Protein AF-A0A345YJ90-F1 (afdb_monomer_lite)

Radius of gyration: 17.03 Å; chains: 1; bounding box: 55×38×38 Å

pLDDT: mean 74.07, std 11.59, range [41.72, 88.75]

Secondary structure (DSSP, 8-state):
-EEEEEEEES-HHHHHHHHHHHHHHTTS-S-GGGTTTS-HHHHHHHHHH---TT---GGGGTEEEEEEEEEEEETTEEEEEEEEEES-HHHHHHHHHHHHHHTT--S-HHHHTTS-HHHHHHHHHH---TTSPPGGGGTEEEEEEEEEPPPPHHHHHHTT-

Structure (mmCIF, N/CA/C/O backbone):
data_AF-A0A345YJ90-F1
#
_entry.id   AF-A0A345YJ90-F1
#
loop_
_atom_site.group_PDB
_atom_site.id
_atom_site.type_symbol
_atom_site.label_atom_id
_atom_site.label_alt_id
_atom_site.label_comp_id
_atom_site.label_asym_id
_atom_site.label_entity_id
_atom_site.label_seq_id
_atom_site.pdbx_PDB_ins_code
_atom_site.Cartn_x
_atom_site.Cartn_y
_atom_site.Cartn_z
_atom_site.occupancy
_atom_site.B_iso_or_equiv
_atom_site.auth_seq_id
_atom_site.auth_comp_id
_atom_site.auth_asym_id
_atom_site.auth_atom_id
_atom_site.pdbx_PDB_model_num
ATOM 1 N N . MET A 1 1 ? -11.865 -8.352 10.595 1.00 80.25 1 MET A N 1
ATOM 2 C CA . MET A 1 1 ? -12.542 -7.466 9.607 1.00 80.25 1 MET A CA 1
ATOM 3 C C . MET A 1 1 ? -11.862 -7.639 8.256 1.00 80.25 1 MET A C 1
ATOM 5 O O . MET A 1 1 ? -10.724 -8.088 8.251 1.00 80.25 1 MET A O 1
ATOM 9 N N . LYS A 1 2 ? -12.520 -7.325 7.131 1.00 84.50 2 LYS A N 1
ATOM 10 C CA . LYS A 1 2 ? -11.870 -7.326 5.812 1.00 84.50 2 LYS A CA 1
ATOM 11 C C . LYS A 1 2 ? -11.903 -5.943 5.166 1.00 84.50 2 LYS A C 1
ATOM 13 O O . LYS A 1 2 ? -12.904 -5.237 5.266 1.00 84.50 2 LYS A O 1
ATOM 18 N N . LEU A 1 3 ? -10.827 -5.571 4.488 1.00 83.75 3 LEU A N 1
ATOM 19 C CA . LEU A 1 3 ? -10.705 -4.361 3.689 1.00 83.75 3 LEU A CA 1
ATOM 20 C C . LEU A 1 3 ? -10.305 -4.744 2.275 1.00 83.75 3 LEU A C 1
ATOM 22 O O . LEU A 1 3 ? -9.308 -5.422 2.060 1.00 83.75 3 LEU A O 1
ATOM 26 N N . LEU A 1 4 ? -11.067 -4.244 1.312 1.00 84.81 4 LEU A N 1
ATOM 27 C CA . LEU A 1 4 ? -10.706 -4.321 -0.089 1.00 84.81 4 LEU A CA 1
ATOM 28 C C . LEU A 1 4 ? -10.112 -2.980 -0.508 1.00 84.81 4 LEU A C 1
ATOM 30 O O . LEU A 1 4 ? -10.818 -1.972 -0.473 1.00 84.81 4 LEU A O 1
ATOM 34 N N . ILE A 1 5 ? -8.841 -2.951 -0.900 1.00 83.31 5 ILE A N 1
ATOM 35 C CA . ILE A 1 5 ? -8.135 -1.723 -1.289 1.00 83.31 5 ILE A CA 1
ATOM 36 C C . ILE A 1 5 ? -7.822 -1.780 -2.782 1.00 83.31 5 ILE A C 1
ATOM 38 O O . ILE A 1 5 ? -7.322 -2.777 -3.293 1.00 83.31 5 ILE A O 1
ATOM 42 N N . THR A 1 6 ? -8.131 -0.705 -3.501 1.00 85.38 6 THR A N 1
ATOM 43 C CA . THR A 1 6 ? -7.718 -0.505 -4.889 1.00 85.38 6 THR A CA 1
ATOM 44 C C . THR A 1 6 ? -6.515 0.420 -4.932 1.00 85.38 6 THR A C 1
ATOM 46 O O . THR A 1 6 ? -6.616 1.580 -4.530 1.00 85.38 6 THR A O 1
ATOM 49 N N . LEU A 1 7 ? -5.413 -0.069 -5.485 1.00 85.38 7 LEU A N 1
ATOM 50 C CA . LEU A 1 7 ? -4.251 0.738 -5.825 1.00 85.38 7 LEU A CA 1
ATOM 51 C C . LEU A 1 7 ? -4.290 1.112 -7.305 1.00 85.38 7 LEU A C 1
ATOM 53 O O . LEU A 1 7 ? -4.579 0.281 -8.161 1.00 85.38 7 LEU A O 1
ATOM 57 N N . ASN A 1 8 ? -3.976 2.361 -7.603 1.00 86.44 8 ASN A N 1
ATOM 58 C CA . ASN A 1 8 ? -3.791 2.898 -8.937 1.00 86.44 8 ASN A CA 1
ATOM 59 C C . ASN A 1 8 ? -2.288 2.994 -9.206 1.00 86.44 8 ASN A C 1
ATOM 61 O O . ASN A 1 8 ? -1.598 3.802 -8.591 1.00 86.44 8 ASN A O 1
ATOM 65 N N . VAL A 1 9 ? -1.785 2.210 -10.148 1.00 86.31 9 VAL A N 1
ATOM 66 C CA . VAL A 1 9 ? -0.448 2.396 -10.705 1.00 86.31 9 VAL A CA 1
ATOM 67 C C . VAL A 1 9 ? -0.540 3.510 -11.741 1.00 86.31 9 VAL A C 1
ATOM 69 O O . VAL A 1 9 ? -1.138 3.336 -12.805 1.00 86.31 9 VAL A O 1
ATOM 72 N N . ILE A 1 10 ? 0.009 4.668 -11.390 1.00 87.12 10 ILE A N 1
ATOM 73 C CA . ILE A 1 10 ? 0.002 5.888 -12.207 1.00 87.12 10 ILE A CA 1
ATOM 74 C C . ILE A 1 10 ? 1.290 6.052 -13.024 1.00 87.12 10 ILE A C 1
ATOM 76 O O . ILE A 1 10 ? 1.299 6.798 -14.000 1.00 87.12 10 ILE A O 1
ATOM 80 N N . ASP A 1 11 ? 2.359 5.341 -12.651 1.00 88.75 11 ASP A N 1
ATOM 81 C CA . ASP A 1 11 ? 3.596 5.234 -13.427 1.00 88.75 11 ASP A CA 1
ATOM 82 C C . ASP A 1 11 ? 4.164 3.814 -13.301 1.00 88.75 11 ASP A C 1
ATOM 84 O O . ASP A 1 11 ? 4.882 3.472 -12.360 1.00 88.75 11 ASP A O 1
ATOM 88 N N . GLU A 1 12 ? 3.804 2.961 -14.261 1.00 87.31 12 GLU A N 1
ATOM 89 C CA . GLU A 1 12 ? 4.246 1.567 -14.289 1.00 87.31 12 GLU A CA 1
ATOM 90 C C . GLU A 1 12 ? 5.768 1.442 -14.428 1.00 87.31 12 GLU A C 1
ATOM 92 O O . GLU A 1 12 ? 6.374 0.568 -13.811 1.00 87.31 12 GLU A O 1
ATOM 97 N N . ALA A 1 13 ? 6.397 2.295 -15.240 1.00 87.19 13 ALA A N 1
ATOM 98 C CA . ALA A 1 13 ? 7.834 2.213 -15.477 1.00 87.19 13 ALA A CA 1
ATOM 99 C C . ALA A 1 13 ? 8.607 2.518 -14.190 1.00 87.19 13 ALA A C 1
ATOM 101 O O . ALA A 1 13 ? 9.519 1.772 -13.829 1.00 87.19 13 ALA A O 1
ATOM 102 N N . LEU A 1 14 ? 8.182 3.559 -13.469 1.00 86.94 14 LEU A N 1
ATOM 103 C CA . LEU A 1 14 ? 8.730 3.909 -12.166 1.00 86.94 14 LEU A CA 1
ATOM 104 C C . LEU A 1 14 ? 8.520 2.789 -11.144 1.00 86.94 14 LEU A C 1
ATOM 106 O O . LEU A 1 14 ? 9.478 2.399 -10.478 1.00 86.94 14 LEU A O 1
ATOM 110 N N . LEU A 1 15 ? 7.308 2.232 -11.061 1.00 85.94 15 LEU A N 1
ATOM 111 C CA . LEU A 1 15 ? 7.013 1.119 -10.159 1.00 85.94 15 LEU A CA 1
ATOM 112 C C . LEU A 1 15 ? 7.935 -0.076 -10.427 1.00 85.94 15 LEU A C 1
ATOM 114 O O . LEU A 1 15 ? 8.543 -0.617 -9.502 1.00 85.94 15 LEU A O 1
ATOM 118 N N . ARG A 1 16 ? 8.076 -0.470 -11.700 1.00 87.31 16 ARG A N 1
ATOM 119 C CA . ARG A 1 16 ? 8.956 -1.574 -12.103 1.00 87.31 16 ARG A CA 1
ATOM 120 C C . ARG A 1 16 ? 10.400 -1.305 -11.701 1.00 87.31 16 ARG A C 1
ATOM 122 O O . ARG A 1 16 ? 11.059 -2.222 -11.216 1.00 87.31 16 ARG A O 1
ATOM 129 N N . ASP A 1 17 ? 10.889 -0.083 -11.881 1.00 85.75 17 ASP A N 1
ATOM 130 C CA . ASP A 1 17 ? 12.251 0.287 -11.503 1.00 85.75 17 ASP A CA 1
ATOM 131 C C . ASP A 1 17 ? 12.456 0.273 -9.981 1.00 85.75 17 ASP A C 1
ATOM 133 O O . ASP A 1 17 ? 13.451 -0.282 -9.512 1.00 85.75 17 ASP A O 1
ATOM 137 N N . VAL A 1 18 ? 11.525 0.818 -9.192 1.00 82.94 18 VAL A N 1
ATOM 138 C CA . VAL A 1 18 ? 11.613 0.811 -7.720 1.00 82.94 18 VAL A CA 1
ATOM 139 C C . VAL A 1 18 ? 11.579 -0.619 -7.180 1.00 82.94 18 VAL A C 1
ATOM 141 O O . VAL A 1 18 ? 12.496 -1.014 -6.458 1.00 82.94 18 VAL A O 1
ATOM 144 N N . ALA A 1 19 ? 10.578 -1.410 -7.574 1.00 83.25 19 ALA A N 1
ATOM 145 C CA . ALA A 1 19 ? 10.405 -2.789 -7.120 1.00 83.25 19 ALA A CA 1
ATOM 146 C C . ALA A 1 19 ? 11.617 -3.659 -7.473 1.00 83.25 19 ALA A C 1
ATOM 148 O O . ALA A 1 19 ? 12.185 -4.328 -6.614 1.00 83.25 19 ALA A O 1
ATOM 149 N N . SER A 1 20 ? 12.080 -3.587 -8.724 1.00 81.44 20 SER A N 1
ATOM 150 C CA . SER A 1 20 ? 13.226 -4.375 -9.189 1.00 81.44 20 SER A CA 1
ATOM 151 C C . SER A 1 20 ? 14.509 -4.042 -8.426 1.00 81.44 20 SER A C 1
ATOM 153 O O . SER A 1 20 ? 15.299 -4.935 -8.125 1.00 81.44 20 SER A O 1
ATOM 155 N N . ASN A 1 21 ? 14.722 -2.764 -8.093 1.00 78.50 21 ASN A N 1
ATOM 156 C CA . ASN A 1 21 ? 15.870 -2.346 -7.294 1.00 78.50 21 ASN A CA 1
ATOM 157 C C . ASN A 1 21 ? 15.756 -2.810 -5.836 1.00 78.50 21 ASN A C 1
ATOM 159 O O . ASN A 1 21 ? 16.763 -3.222 -5.266 1.00 78.50 21 ASN A O 1
ATOM 163 N N . ARG A 1 22 ? 14.563 -2.783 -5.226 1.00 77.12 22 ARG A N 1
ATOM 164 C CA . ARG A 1 22 ? 14.355 -3.329 -3.872 1.00 77.12 22 ARG A CA 1
ATOM 165 C C . ARG A 1 22 ? 14.629 -4.835 -3.840 1.00 77.12 22 ARG A C 1
ATOM 167 O O . ARG A 1 22 ? 15.483 -5.277 -3.078 1.00 77.12 22 ARG A O 1
ATOM 174 N N . MET A 1 23 ? 14.044 -5.595 -4.767 1.00 75.12 23 MET A N 1
ATOM 175 C CA . MET A 1 23 ? 14.271 -7.043 -4.900 1.00 75.12 23 MET A CA 1
ATOM 176 C C . MET A 1 23 ? 15.736 -7.418 -5.166 1.00 75.12 23 MET A C 1
ATOM 178 O O . MET A 1 23 ? 16.202 -8.470 -4.739 1.00 75.12 23 MET A O 1
ATOM 182 N N . ALA A 1 24 ? 16.490 -6.575 -5.872 1.00 74.56 24 ALA A N 1
ATOM 183 C CA . ALA A 1 24 ? 17.913 -6.822 -6.083 1.00 74.56 24 ALA A CA 1
ATOM 184 C C . ALA A 1 24 ? 18.744 -6.646 -4.804 1.00 74.56 24 ALA A C 1
ATOM 186 O O . ALA A 1 24 ? 19.744 -7.341 -4.613 1.00 74.56 24 ALA A O 1
ATOM 187 N N . ASN A 1 25 ? 18.322 -5.740 -3.920 1.00 68.25 25 ASN A N 1
ATOM 188 C CA . ASN A 1 25 ? 18.994 -5.459 -2.655 1.00 68.25 25 ASN A CA 1
ATOM 189 C C . ASN A 1 25 ? 18.515 -6.360 -1.499 1.00 68.25 25 ASN A C 1
ATOM 191 O O . ASN A 1 25 ? 19.195 -6.429 -0.480 1.00 68.25 25 ASN A O 1
ATOM 195 N N . SER A 1 26 ? 17.413 -7.096 -1.680 1.00 64.75 26 SER A N 1
ATOM 196 C CA . SER A 1 26 ? 16.824 -8.030 -0.706 1.00 64.75 26 SER A CA 1
ATOM 197 C C . SER A 1 26 ? 17.561 -9.360 -0.539 1.00 64.75 26 SER A C 1
ATOM 199 O O . SER A 1 26 ? 17.255 -10.145 0.355 1.00 64.75 26 SER A O 1
ATOM 201 N N . GLY A 1 27 ? 18.488 -9.670 -1.450 1.00 59.09 27 GLY A N 1
ATOM 202 C CA . GLY A 1 27 ? 19.186 -10.955 -1.480 1.00 59.09 27 GLY A CA 1
ATOM 203 C C . GLY A 1 27 ? 18.427 -12.102 -2.163 1.00 59.09 27 GLY A C 1
ATOM 204 O O . GLY A 1 27 ? 18.958 -13.212 -2.195 1.00 59.09 27 GLY A O 1
ATOM 205 N N . PHE A 1 28 ? 17.245 -11.863 -2.750 1.00 56.28 28 PHE A N 1
ATOM 206 C CA . PHE A 1 28 ? 16.514 -12.879 -3.526 1.00 56.28 28 PHE A CA 1
ATOM 207 C C . PHE A 1 28 ? 17.132 -13.128 -4.917 1.00 56.28 28 PHE A C 1
ATOM 209 O O . PHE A 1 28 ? 17.263 -14.282 -5.320 1.00 56.28 28 PHE A O 1
ATOM 216 N N . GLU A 1 29 ? 17.543 -12.080 -5.646 1.00 59.28 29 GLU A N 1
ATOM 217 C CA . GLU A 1 29 ? 18.240 -12.187 -6.944 1.00 59.28 29 GLU A CA 1
ATOM 218 C C . GLU A 1 29 ? 18.841 -10.827 -7.345 1.00 59.28 29 GLU A C 1
ATOM 220 O O . GLU A 1 29 ? 18.104 -9.859 -7.501 1.00 59.28 29 GLU A O 1
ATOM 225 N N . SER A 1 30 ? 20.164 -10.736 -7.530 1.00 58.69 30 SER A N 1
ATOM 226 C CA . SER A 1 30 ? 20.906 -9.458 -7.556 1.00 58.69 30 SER A CA 1
ATOM 227 C C . SER A 1 30 ? 20.776 -8.606 -8.827 1.00 58.69 30 SER A C 1
ATOM 229 O O . SER A 1 30 ? 21.355 -7.523 -8.880 1.00 58.69 30 SER A O 1
ATOM 231 N N . GLU A 1 31 ? 20.094 -9.087 -9.868 1.00 73.50 31 GLU A N 1
ATOM 232 C CA . GLU A 1 31 ? 19.949 -8.374 -11.147 1.00 73.50 31 GLU A CA 1
ATOM 233 C C . GLU A 1 31 ? 18.524 -7.794 -11.281 1.00 73.50 31 GLU A C 1
ATOM 235 O O . GLU A 1 31 ? 17.589 -8.555 -11.549 1.00 73.50 31 GLU A O 1
ATOM 240 N N . PRO A 1 32 ? 18.327 -6.465 -11.130 1.00 70.00 32 PRO A N 1
ATOM 241 C CA . PRO A 1 32 ? 17.017 -5.810 -11.239 1.00 70.00 32 PRO A CA 1
ATOM 242 C C . PRO A 1 32 ? 16.258 -6.148 -12.532 1.00 70.00 32 PRO A C 1
ATOM 244 O O . PRO A 1 32 ? 15.038 -6.294 -12.554 1.00 70.00 32 PRO A O 1
ATOM 247 N N . GLU A 1 33 ? 16.973 -6.293 -13.642 1.00 74.81 33 GLU A N 1
ATOM 248 C CA . GLU A 1 33 ? 16.412 -6.535 -14.967 1.00 74.81 33 GLU A CA 1
ATOM 249 C C . GLU A 1 33 ? 15.621 -7.846 -15.056 1.00 74.81 33 GLU A C 1
ATOM 251 O O . GLU A 1 33 ? 14.686 -7.930 -15.857 1.00 74.81 33 GLU A O 1
ATOM 256 N N . LEU A 1 34 ? 15.947 -8.839 -14.222 1.00 71.62 34 LEU A N 1
ATOM 257 C CA . LEU A 1 34 ? 15.236 -10.119 -14.162 1.00 71.62 34 LEU A CA 1
ATOM 258 C C . LEU A 1 34 ? 13.842 -9.983 -13.529 1.00 71.62 34 LEU A C 1
ATOM 260 O O . LEU A 1 34 ? 12.949 -10.780 -13.822 1.00 71.62 34 LEU A O 1
ATOM 264 N N . HIS A 1 35 ? 13.620 -8.933 -12.735 1.00 72.00 35 HIS A N 1
ATOM 265 C CA . HIS A 1 35 ? 12.357 -8.685 -12.033 1.00 72.00 35 HIS A CA 1
ATOM 266 C C . HIS A 1 35 ? 11.381 -7.841 -12.851 1.00 72.00 35 HIS A C 1
ATOM 268 O O . HIS A 1 35 ? 10.170 -7.947 -12.671 1.00 72.00 35 HIS A O 1
ATOM 274 N N . ARG A 1 36 ? 11.865 -7.083 -13.841 1.00 77.12 36 ARG A N 1
ATOM 275 C CA . ARG A 1 36 ? 11.029 -6.186 -14.661 1.00 77.12 36 ARG A CA 1
ATOM 276 C C . ARG A 1 36 ? 9.895 -6.878 -15.410 1.00 77.12 36 ARG A C 1
ATOM 278 O O . ARG A 1 36 ? 8.923 -6.212 -15.749 1.00 77.12 36 ARG A O 1
ATOM 285 N N . GLY A 1 37 ? 10.014 -8.175 -15.692 1.00 78.62 37 GLY A N 1
ATOM 286 C CA . GLY A 1 37 ? 8.988 -8.970 -16.373 1.00 78.62 37 GLY A CA 1
ATOM 287 C C . GLY A 1 37 ? 7.924 -9.574 -15.452 1.00 78.62 37 GLY A C 1
ATOM 288 O O . GLY A 1 37 ? 7.017 -10.236 -15.956 1.00 78.62 37 GLY A O 1
ATOM 289 N N . LYS A 1 38 ? 8.031 -9.385 -14.130 1.00 84.75 38 LYS A N 1
ATOM 290 C CA . LYS A 1 38 ? 7.071 -9.935 -13.169 1.00 84.75 38 LYS A CA 1
ATOM 291 C C . LYS A 1 38 ? 5.687 -9.278 -13.304 1.00 84.75 38 LYS A C 1
ATOM 293 O O . LYS A 1 38 ? 5.583 -8.144 -13.805 1.00 84.75 38 LYS A O 1
ATOM 298 N N . PRO A 1 39 ? 4.624 -9.990 -12.886 1.00 86.31 39 PRO A N 1
ATOM 299 C CA . PRO A 1 39 ? 3.293 -9.415 -12.738 1.00 86.31 39 PRO A CA 1
ATOM 300 C C . PRO A 1 39 ? 3.310 -8.124 -11.914 1.00 86.31 39 PRO A C 1
ATOM 302 O O . PRO A 1 39 ? 4.131 -7.959 -11.013 1.00 86.31 39 PRO A O 1
ATOM 305 N N . LEU A 1 40 ? 2.408 -7.190 -12.222 1.00 83.69 40 LEU A N 1
ATOM 306 C CA . LEU A 1 40 ? 2.396 -5.887 -11.552 1.00 83.69 40 LEU A CA 1
ATOM 307 C C . LEU A 1 40 ? 2.020 -5.978 -10.078 1.00 83.69 40 LEU A C 1
ATOM 309 O O . LEU A 1 40 ? 2.556 -5.206 -9.292 1.00 83.69 40 LEU A O 1
ATOM 313 N N . HIS A 1 41 ? 1.154 -6.917 -9.697 1.00 81.56 41 HIS A N 1
ATOM 314 C CA . HIS A 1 41 ? 0.857 -7.157 -8.289 1.00 81.56 41 HIS A CA 1
ATOM 315 C C . HIS A 1 41 ? 2.087 -7.636 -7.511 1.00 81.56 41 HIS A C 1
ATOM 317 O O . HIS A 1 41 ? 2.330 -7.105 -6.435 1.00 81.56 41 HIS A O 1
ATOM 323 N N . ASP A 1 42 ? 2.908 -8.533 -8.070 1.00 80.94 42 ASP A N 1
ATOM 324 C CA . ASP A 1 42 ? 4.161 -8.963 -7.430 1.00 80.94 42 ASP A CA 1
ATOM 325 C C . ASP A 1 42 ? 5.114 -7.775 -7.244 1.00 80.94 42 ASP A C 1
ATOM 327 O O . ASP A 1 42 ? 5.741 -7.620 -6.203 1.00 80.94 42 ASP A O 1
ATOM 331 N N . LEU A 1 43 ? 5.208 -6.893 -8.241 1.00 81.50 43 LEU A N 1
ATOM 332 C CA . LEU A 1 43 ? 6.071 -5.714 -8.160 1.00 81.50 43 LEU A CA 1
ATOM 333 C C . LEU A 1 43 ? 5.527 -4.648 -7.209 1.00 81.50 43 LEU A C 1
ATOM 335 O O . LEU A 1 43 ? 6.309 -4.001 -6.526 1.00 81.50 43 LEU A O 1
ATOM 339 N N . ALA A 1 44 ? 4.210 -4.457 -7.141 1.00 80.00 44 ALA A N 1
ATOM 340 C CA . ALA A 1 44 ? 3.590 -3.573 -6.160 1.00 80.00 44 ALA A CA 1
ATOM 341 C C . ALA A 1 44 ? 3.762 -4.113 -4.740 1.00 80.00 44 ALA A C 1
ATOM 343 O O . ALA A 1 44 ? 4.071 -3.333 -3.842 1.00 80.00 44 ALA A O 1
ATOM 344 N N . PHE A 1 45 ? 3.629 -5.430 -4.557 1.00 77.88 45 PHE A N 1
ATOM 345 C CA . PHE A 1 45 ? 3.964 -6.094 -3.307 1.00 77.88 45 PHE A CA 1
ATOM 346 C C . PHE A 1 45 ? 5.414 -5.790 -2.942 1.00 77.88 45 PHE A C 1
ATOM 348 O O . PHE A 1 45 ? 5.645 -5.190 -1.914 1.00 77.88 45 PHE A O 1
ATOM 355 N N . GLU A 1 46 ? 6.388 -6.053 -3.807 1.00 76.62 46 GLU A N 1
ATOM 356 C CA . GLU A 1 46 ? 7.806 -5.795 -3.506 1.00 76.62 46 GLU A CA 1
ATOM 357 C C . GLU A 1 46 ? 8.151 -4.300 -3.366 1.00 76.62 46 GLU A C 1
ATOM 359 O O . GLU A 1 46 ? 9.043 -3.926 -2.612 1.00 76.62 46 GLU A O 1
ATOM 364 N N . ALA A 1 47 ? 7.451 -3.401 -4.055 1.00 75.50 47 ALA A N 1
ATOM 365 C CA . ALA A 1 47 ? 7.648 -1.963 -3.879 1.00 75.50 47 ALA A CA 1
ATOM 366 C C . ALA A 1 47 ? 7.154 -1.475 -2.512 1.00 75.50 47 ALA A C 1
ATOM 368 O O . ALA A 1 47 ? 7.804 -0.628 -1.905 1.00 75.50 47 ALA A O 1
ATOM 369 N N . LEU A 1 48 ? 6.013 -1.993 -2.050 1.00 74.62 48 LEU A N 1
ATOM 370 C CA . LEU A 1 48 ? 5.398 -1.603 -0.781 1.00 74.62 48 LEU A CA 1
ATOM 371 C C . LEU A 1 48 ? 6.004 -2.375 0.399 1.00 74.62 48 LEU A C 1
ATOM 373 O O . LEU A 1 48 ? 6.322 -1.776 1.410 1.00 74.62 48 LEU A O 1
ATOM 377 N N . TYR A 1 49 ? 6.195 -3.681 0.235 1.00 71.12 49 TYR A N 1
ATOM 378 C CA . TYR A 1 49 ? 6.586 -4.664 1.248 1.00 71.12 49 TYR A CA 1
ATOM 379 C C . TYR A 1 49 ? 8.085 -4.997 1.234 1.00 71.12 49 TYR A C 1
ATOM 381 O O . TYR A 1 49 ? 8.631 -5.467 2.229 1.00 71.12 49 TYR A O 1
ATOM 389 N N . GLY A 1 50 ? 8.755 -4.838 0.088 1.00 60.75 50 GLY A N 1
ATOM 390 C CA . GLY A 1 50 ? 10.033 -5.491 -0.194 1.00 60.75 50 GLY A CA 1
ATOM 391 C C . GLY A 1 50 ? 11.159 -5.143 0.778 1.00 60.75 50 GLY A C 1
ATOM 392 O O . GLY A 1 50 ? 11.686 -4.030 0.774 1.00 60.75 50 GLY A O 1
ATOM 393 N N . SER A 1 51 ? 11.549 -6.176 1.531 1.00 50.66 51 SER A N 1
ATOM 394 C CA . SER A 1 51 ? 12.876 -6.480 2.081 1.00 50.66 51 SER A CA 1
ATOM 395 C C . SER A 1 51 ? 13.624 -5.376 2.816 1.00 50.66 51 SER A C 1
ATOM 397 O O . SER A 1 51 ? 14.780 -5.069 2.505 1.00 50.66 51 SER A O 1
ATOM 399 N N . ASN A 1 52 ? 12.998 -4.810 3.831 1.00 51.91 52 ASN A N 1
ATOM 400 C CA . ASN A 1 52 ? 13.771 -4.191 4.889 1.00 51.91 52 ASN A CA 1
ATOM 401 C C . ASN A 1 52 ? 13.964 -5.243 5.990 1.00 51.91 52 ASN A C 1
ATOM 403 O O . ASN A 1 52 ? 12.984 -5.688 6.581 1.00 51.91 52 ASN A O 1
ATOM 407 N N . ASP A 1 53 ? 15.208 -5.657 6.254 1.00 51.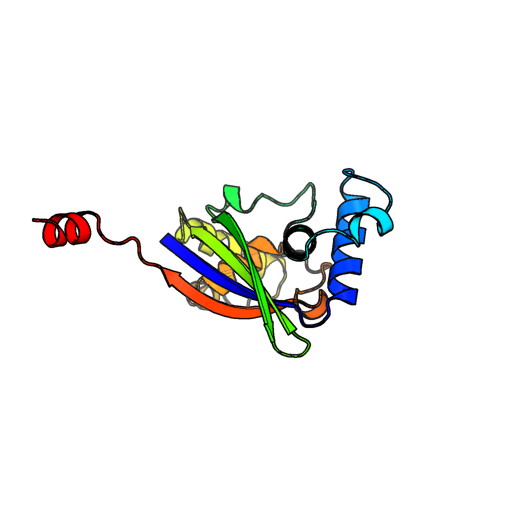41 53 ASP A N 1
ATOM 408 C CA . ASP A 1 53 ? 15.536 -6.636 7.312 1.00 51.41 53 ASP A CA 1
ATOM 409 C C . ASP A 1 53 ? 15.075 -6.166 8.712 1.00 51.41 53 ASP A C 1
ATOM 411 O O . ASP A 1 53 ? 14.908 -6.980 9.618 1.00 51.41 53 ASP A O 1
ATOM 415 N N . ASP A 1 54 ? 14.854 -4.856 8.871 1.00 51.97 54 ASP A N 1
ATOM 416 C CA . ASP A 1 54 ? 14.393 -4.202 10.100 1.00 51.97 54 ASP A CA 1
ATOM 417 C C . ASP A 1 54 ? 12.878 -3.914 10.120 1.00 51.97 54 ASP A C 1
ATOM 419 O O . ASP A 1 54 ? 12.373 -3.350 11.095 1.00 51.97 54 ASP A O 1
ATOM 423 N N . MET A 1 55 ? 12.126 -4.259 9.067 1.00 57.69 55 MET A N 1
ATOM 424 C CA . MET A 1 55 ? 10.682 -4.026 9.049 1.00 57.69 55 MET A CA 1
ATOM 425 C C . MET A 1 55 ? 9.936 -5.227 9.603 1.00 57.69 55 MET A C 1
ATOM 427 O O . MET A 1 55 ? 9.922 -6.308 9.019 1.00 57.69 55 MET A O 1
ATOM 431 N N . ALA A 1 56 ? 9.270 -4.990 10.730 1.00 60.72 56 ALA A N 1
ATOM 432 C CA . ALA A 1 56 ? 8.231 -5.877 11.205 1.00 60.72 56 ALA A CA 1
ATOM 433 C C . ALA A 1 56 ? 7.197 -6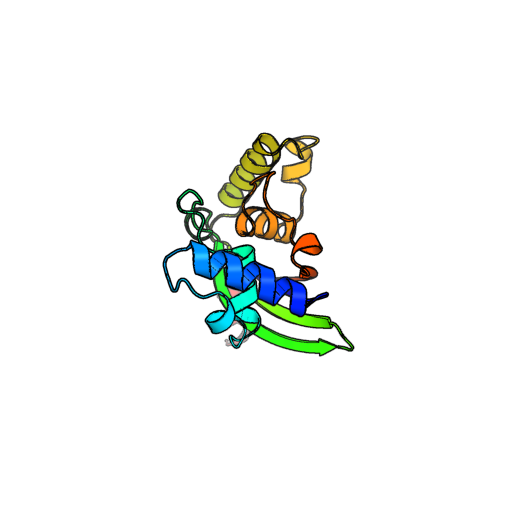.106 10.091 1.00 60.72 56 ALA A C 1
ATOM 435 O O . ALA A 1 56 ? 6.783 -5.169 9.395 1.00 60.72 56 ALA A O 1
ATOM 436 N N . SER A 1 57 ? 6.845 -7.371 9.893 1.00 68.19 57 SER A N 1
ATOM 437 C CA . SER A 1 57 ? 5.910 -7.795 8.856 1.00 68.19 57 SER A CA 1
ATOM 438 C C . SER A 1 57 ? 4.499 -7.265 9.161 1.00 68.19 57 SER A C 1
ATOM 440 O O . SER A 1 57 ? 4.127 -7.181 10.329 1.00 68.19 57 SER A O 1
ATOM 442 N N . PRO A 1 58 ? 3.677 -6.925 8.155 1.00 71.56 58 PRO A N 1
ATOM 443 C CA . PRO A 1 58 ? 2.261 -6.586 8.330 1.00 71.56 58 PRO A CA 1
ATOM 444 C C . PRO A 1 58 ? 1.500 -7.573 9.226 1.00 71.56 58 PRO A C 1
ATOM 446 O O . PRO A 1 58 ? 0.692 -7.149 10.053 1.00 71.56 58 PRO A O 1
ATOM 449 N N . ASP A 1 59 ? 1.833 -8.861 9.135 1.00 76.00 59 ASP A N 1
ATOM 450 C CA . ASP A 1 59 ? 1.264 -9.926 9.961 1.00 76.00 59 ASP A CA 1
ATOM 451 C C . ASP A 1 59 ? 1.517 -9.692 11.466 1.00 76.00 59 ASP A C 1
ATOM 453 O O . ASP A 1 59 ? 0.638 -9.937 12.294 1.00 76.00 59 ASP A O 1
ATOM 457 N N . GLU A 1 60 ? 2.684 -9.152 11.843 1.00 76.81 60 GLU A N 1
ATOM 458 C CA . GLU A 1 60 ? 3.011 -8.779 13.233 1.00 76.81 60 GLU A CA 1
ATOM 459 C C . GLU A 1 60 ? 2.155 -7.614 13.751 1.00 76.81 60 GLU A C 1
ATOM 461 O O . GLU A 1 60 ? 2.034 -7.432 14.963 1.00 76.81 60 GLU A O 1
ATOM 466 N N . PHE A 1 61 ? 1.514 -6.871 12.849 1.00 74.88 61 PHE A N 1
ATOM 467 C CA . PHE A 1 61 ? 0.590 -5.776 13.147 1.00 74.88 61 PHE A CA 1
ATOM 468 C C . PHE A 1 61 ? -0.879 -6.164 12.972 1.00 74.88 61 PHE A C 1
ATOM 470 O O . PHE A 1 61 ? -1.751 -5.294 12.936 1.00 74.88 61 PHE A O 1
ATOM 477 N N . GLY A 1 62 ? -1.167 -7.462 12.844 1.00 79.38 62 GLY A N 1
ATOM 478 C CA . GLY A 1 62 ? -2.525 -7.964 12.661 1.00 79.38 62 GLY A CA 1
ATOM 479 C C . GLY A 1 62 ? -3.117 -7.647 11.286 1.00 79.38 62 GLY A C 1
ATOM 480 O O . GLY A 1 62 ? -4.341 -7.610 11.162 1.00 79.38 62 GLY A O 1
ATOM 481 N N . ILE A 1 63 ? -2.276 -7.398 10.276 1.00 82.12 63 ILE A N 1
ATOM 482 C CA . ILE A 1 63 ? -2.669 -7.263 8.871 1.00 82.12 63 ILE A CA 1
ATOM 483 C C . ILE A 1 63 ? -2.252 -8.534 8.137 1.00 82.12 63 ILE A C 1
ATOM 485 O O . ILE A 1 63 ? -1.069 -8.758 7.930 1.00 82.12 63 ILE A O 1
ATOM 489 N N . GLU A 1 64 ? -3.212 -9.309 7.651 1.00 83.94 64 GLU A N 1
ATOM 490 C CA . GLU A 1 64 ? -2.948 -10.452 6.779 1.00 83.94 64 GLU A CA 1
ATOM 491 C C . GLU A 1 64 ? -3.429 -10.132 5.359 1.00 83.94 64 GLU A C 1
ATOM 493 O O . GLU A 1 64 ? -4.608 -9.842 5.135 1.00 83.94 64 GLU A O 1
ATOM 498 N N . ILE A 1 65 ? -2.533 -10.194 4.373 1.00 80.62 65 ILE A N 1
ATOM 499 C CA . ILE A 1 65 ? -2.914 -9.995 2.971 1.00 80.62 65 ILE A CA 1
ATOM 500 C C . ILE A 1 65 ? -3.402 -11.322 2.390 1.00 80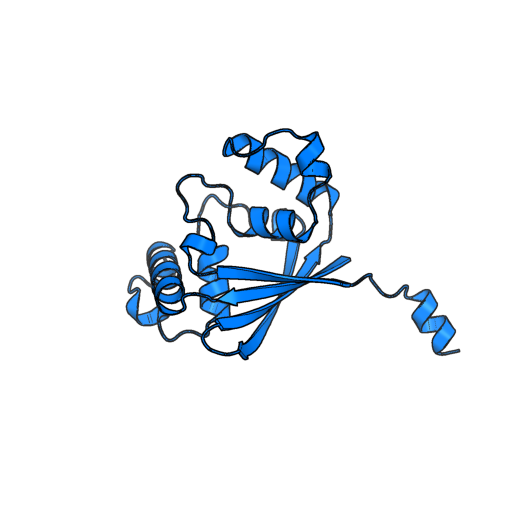.62 65 ILE A C 1
ATOM 502 O O . ILE A 1 65 ? -2.636 -12.267 2.232 1.00 80.62 65 ILE A O 1
ATOM 506 N N . GLN A 1 66 ? -4.689 -11.379 2.061 1.00 80.62 66 GLN A N 1
ATOM 507 C CA . GLN A 1 66 ? -5.369 -12.595 1.623 1.00 80.62 66 GLN A CA 1
ATOM 508 C C . GLN A 1 66 ? -5.160 -12.871 0.134 1.00 80.62 66 GLN A C 1
ATOM 510 O O . GLN A 1 66 ? -4.989 -14.023 -0.261 1.00 80.62 66 GLN A O 1
ATOM 515 N N . ASP A 1 67 ? -5.216 -11.827 -0.699 1.00 81.38 67 ASP A N 1
ATOM 516 C CA . ASP A 1 67 ? -5.088 -11.968 -2.149 1.00 81.38 67 ASP A CA 1
ATOM 517 C C . ASP A 1 67 ? -4.698 -10.652 -2.835 1.00 81.38 67 ASP A C 1
ATOM 519 O O . ASP A 1 67 ? -5.008 -9.558 -2.350 1.00 81.38 67 ASP A O 1
ATOM 523 N N . TRP A 1 68 ? -4.074 -10.788 -4.007 1.00 84.75 68 TRP A N 1
ATOM 524 C CA . TRP A 1 68 ? -3.766 -9.705 -4.933 1.00 84.75 68 TRP A CA 1
ATOM 525 C C . TRP A 1 68 ? -4.339 -10.024 -6.308 1.00 84.75 68 TRP A C 1
ATOM 527 O O . TRP A 1 68 ? -4.170 -11.120 -6.839 1.00 84.75 68 TRP A O 1
ATOM 537 N N . THR A 1 69 ? -4.984 -9.051 -6.941 1.00 80.56 69 THR A N 1
ATOM 538 C CA . THR A 1 69 ? -5.517 -9.257 -8.288 1.00 80.56 69 THR A CA 1
ATOM 539 C C . THR A 1 69 ? -5.403 -8.015 -9.149 1.00 80.56 69 THR A C 1
ATOM 541 O O . THR A 1 69 ? -5.620 -6.893 -8.693 1.00 80.56 69 THR A O 1
ATOM 544 N N . ASP A 1 70 ? -5.120 -8.214 -10.434 1.00 80.25 70 ASP A N 1
ATOM 545 C CA . ASP A 1 70 ? -5.193 -7.146 -11.422 1.00 80.25 70 ASP A CA 1
ATOM 546 C C . ASP A 1 70 ? -6.676 -6.793 -11.639 1.00 80.25 70 ASP A C 1
ATOM 548 O O . ASP A 1 70 ? -7.445 -7.557 -12.227 1.00 80.25 70 ASP A O 1
ATOM 552 N N . ALA A 1 71 ? -7.099 -5.615 -11.182 1.00 74.38 71 ALA A N 1
ATOM 553 C CA . ALA A 1 71 ? -8.469 -5.123 -11.350 1.00 74.38 71 ALA A CA 1
ATOM 554 C C . ALA A 1 71 ? -8.740 -4.581 -12.771 1.00 74.38 71 ALA A C 1
ATOM 556 O O . ALA A 1 71 ? -9.858 -4.161 -13.081 1.00 74.38 71 ALA A O 1
ATOM 557 N N . GLY A 1 72 ? -7.723 -4.604 -13.638 1.00 75.38 72 GLY A N 1
ATOM 558 C CA . GLY A 1 72 ? -7.769 -4.171 -15.032 1.00 75.38 72 GLY A CA 1
ATOM 559 C C . GLY A 1 72 ? -7.095 -2.819 -15.272 1.00 75.38 72 GLY A C 1
ATOM 560 O O . GLY A 1 72 ? -6.569 -2.184 -14.360 1.00 75.38 72 GLY A O 1
ATOM 561 N N . SER A 1 73 ? -7.106 -2.371 -16.527 1.00 72.19 73 SER A N 1
ATOM 562 C CA . SER A 1 73 ? -6.586 -1.063 -16.935 1.00 72.19 73 SER A CA 1
ATOM 563 C C . SER A 1 73 ? -7.720 -0.104 -17.295 1.00 72.19 73 SER A C 1
ATOM 565 O O . SER A 1 73 ? -8.701 -0.480 -17.942 1.00 72.19 73 SER A O 1
ATOM 567 N N . PHE A 1 74 ? -7.591 1.156 -16.879 1.00 68.94 74 PHE A N 1
ATOM 568 C CA . PHE A 1 74 ? -8.505 2.227 -17.265 1.00 68.94 74 PHE A CA 1
ATOM 569 C C . PHE A 1 74 ? -7.712 3.434 -17.768 1.00 68.94 74 PHE A C 1
ATOM 571 O O . PHE A 1 74 ? -7.170 4.215 -16.986 1.00 68.94 74 PHE A O 1
ATOM 578 N N . GLY A 1 75 ? -7.645 3.583 -19.093 1.00 78.44 75 GLY A N 1
ATOM 579 C CA . GLY A 1 75 ? -6.710 4.521 -19.713 1.00 78.44 75 GLY A CA 1
ATOM 580 C C . GLY A 1 75 ? -5.269 4.083 -19.448 1.00 78.44 75 GLY A C 1
ATOM 581 O O . GLY A 1 75 ? -4.951 2.913 -19.648 1.00 78.44 75 GLY A O 1
ATOM 582 N N . ASP A 1 76 ? -4.442 5.010 -18.964 1.00 74.81 76 ASP A N 1
ATOM 583 C CA . ASP A 1 76 ? -3.025 4.776 -18.645 1.00 74.81 76 ASP A CA 1
ATOM 584 C C . ASP A 1 76 ? -2.794 4.340 -17.184 1.00 74.81 76 ASP A C 1
ATOM 586 O O . ASP A 1 76 ? -1.656 4.165 -16.763 1.00 74.81 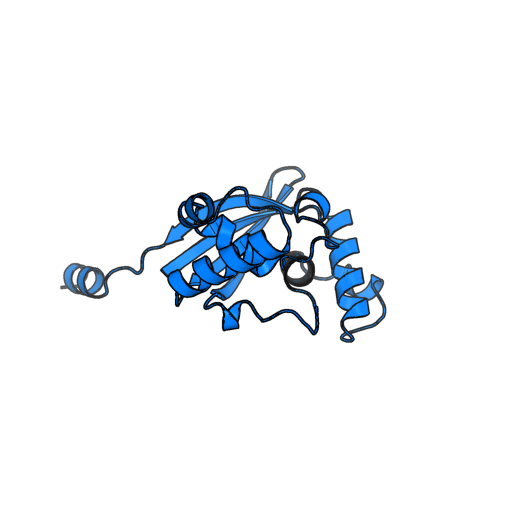76 ASP A O 1
ATOM 590 N N . ILE A 1 77 ? -3.867 4.166 -16.402 1.00 76.50 77 ILE A N 1
ATOM 591 C CA . ILE A 1 77 ? -3.798 3.752 -14.996 1.00 76.50 77 ILE A CA 1
ATOM 592 C C . ILE A 1 77 ? -4.120 2.260 -14.900 1.00 76.50 77 ILE A C 1
ATOM 594 O O . ILE A 1 77 ? -5.198 1.820 -15.325 1.00 76.50 77 ILE A O 1
ATOM 598 N N . VAL A 1 78 ? -3.216 1.481 -14.304 1.00 80.50 78 VAL A N 1
ATOM 599 C CA . VAL A 1 78 ? -3.475 0.075 -13.955 1.00 80.50 78 VAL A CA 1
ATOM 600 C C . VAL A 1 78 ? -4.031 0.014 -12.542 1.00 80.50 78 VAL A C 1
ATOM 602 O O . VAL A 1 78 ? -3.519 0.676 -11.645 1.00 80.50 78 VAL A O 1
ATOM 605 N N . LYS A 1 79 ? -5.084 -0.773 -12.328 1.00 82.25 79 LYS A N 1
ATOM 606 C CA . LYS A 1 79 ? -5.669 -0.964 -11.003 1.00 82.25 79 LYS A CA 1
ATOM 607 C C . LYS A 1 79 ? -5.293 -2.324 -10.440 1.00 82.25 79 LYS A C 1
ATOM 609 O O . LYS A 1 79 ? -5.458 -3.337 -11.115 1.00 82.25 79 LYS A O 1
ATOM 614 N N . LEU A 1 80 ? -4.852 -2.340 -9.191 1.00 83.06 80 LEU A N 1
ATOM 615 C CA . LEU A 1 80 ? -4.606 -3.545 -8.408 1.00 83.06 80 LEU A CA 1
ATOM 616 C C . LEU A 1 80 ? -5.604 -3.595 -7.258 1.00 83.06 80 LEU A C 1
ATOM 618 O O . LEU A 1 80 ? -5.950 -2.563 -6.688 1.00 83.06 80 LEU A O 1
ATOM 622 N N . LEU A 1 81 ? -6.074 -4.790 -6.941 1.00 83.38 81 LEU A N 1
ATOM 623 C CA . LEU A 1 81 ? -6.978 -5.070 -5.841 1.00 83.38 81 LEU A CA 1
ATOM 624 C C . LEU A 1 81 ? -6.235 -5.866 -4.778 1.00 83.38 81 LEU A C 1
ATOM 626 O O . LEU A 1 81 ? -5.556 -6.834 -5.115 1.00 83.38 81 LEU A O 1
ATOM 630 N N . ILE A 1 82 ? -6.407 -5.476 -3.521 1.00 83.19 82 ILE A N 1
ATOM 631 C CA . ILE A 1 82 ? -5.822 -6.149 -2.365 1.00 83.19 82 ILE A CA 1
ATOM 632 C C . ILE A 1 82 ? -6.953 -6.510 -1.408 1.00 83.19 82 ILE A C 1
ATOM 634 O O . ILE A 1 82 ? -7.678 -5.611 -0.971 1.00 83.19 82 ILE A O 1
ATOM 638 N N . ASP A 1 83 ? -7.111 -7.798 -1.099 1.00 85.12 83 ASP A N 1
ATOM 639 C CA . ASP A 1 83 ? -7.946 -8.257 0.019 1.00 85.12 83 ASP A CA 1
ATOM 640 C C . ASP A 1 83 ? -7.074 -8.336 1.272 1.00 85.12 83 ASP A C 1
ATOM 642 O O . ASP A 1 83 ? -6.089 -9.073 1.313 1.00 85.12 83 ASP A O 1
ATOM 646 N N . VAL A 1 84 ? -7.426 -7.550 2.282 1.00 84.88 84 VAL A N 1
ATOM 647 C CA . VAL A 1 84 ? -6.697 -7.436 3.540 1.00 84.88 84 VAL A CA 1
ATOM 648 C C . VAL A 1 84 ? -7.611 -7.857 4.678 1.00 84.88 84 VAL A C 1
ATOM 650 O O . VAL A 1 84 ? -8.702 -7.315 4.853 1.00 84.88 84 VAL A O 1
ATOM 653 N N . GLN A 1 85 ? -7.152 -8.791 5.494 1.00 86.75 85 GLN A N 1
ATOM 654 C CA . GLN A 1 85 ? -7.769 -9.126 6.763 1.00 86.75 85 GLN A CA 1
ATOM 655 C C . GLN A 1 85 ? -7.080 -8.349 7.887 1.00 86.75 85 GLN A C 1
ATOM 657 O O . GLN A 1 85 ? -5.858 -8.309 7.970 1.00 86.75 85 GLN A O 1
ATOM 662 N N . ILE A 1 86 ? -7.887 -7.718 8.740 1.00 86.62 86 ILE A N 1
ATOM 663 C CA . ILE A 1 86 ? -7.427 -7.084 9.978 1.00 86.62 86 ILE A CA 1
ATOM 664 C C . ILE A 1 86 ? -7.938 -7.908 11.151 1.00 86.62 86 ILE A C 1
ATOM 666 O O . ILE A 1 86 ? -9.161 -8.025 11.340 1.00 86.62 86 ILE A O 1
ATOM 670 N N . ASP A 1 87 ? -7.000 -8.434 11.928 1.00 85.56 87 ASP A N 1
ATOM 671 C CA . ASP A 1 87 ? -7.260 -9.235 13.121 1.00 85.56 87 ASP A CA 1
ATOM 672 C C . ASP A 1 87 ? -7.336 -8.376 14.388 1.00 85.56 87 ASP A C 1
ATOM 674 O O . ASP A 1 87 ? -8.173 -8.643 15.252 1.00 85.56 87 ASP A O 1
ATOM 678 N N . ASP A 1 88 ? -6.525 -7.317 14.468 1.00 87.12 88 ASP A N 1
ATOM 679 C CA . ASP A 1 88 ? -6.474 -6.400 15.609 1.00 87.12 88 ASP A CA 1
ATOM 680 C C . ASP A 1 88 ? -6.328 -4.940 15.140 1.00 87.12 88 ASP A C 1
ATOM 682 O O . ASP A 1 88 ? -5.242 -4.458 14.820 1.00 87.12 88 ASP A O 1
ATOM 686 N N . GLU A 1 89 ? -7.456 -4.225 15.067 1.00 86.06 89 GLU A N 1
ATOM 687 C CA . GLU A 1 89 ? -7.468 -2.808 14.678 1.00 86.06 89 GLU A CA 1
ATOM 688 C C . GLU A 1 89 ? -6.757 -1.915 15.706 1.00 86.06 89 GLU A C 1
ATOM 690 O O . GLU A 1 89 ? -6.166 -0.902 15.328 1.00 86.06 89 GLU A O 1
ATOM 695 N N . GLU A 1 90 ? -6.8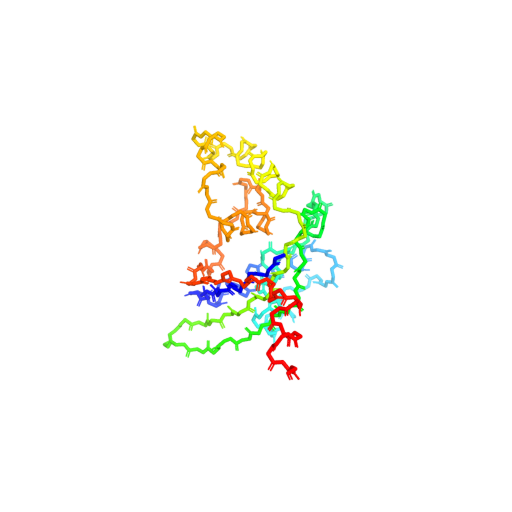28 -2.250 16.996 1.00 86.81 90 GLU A N 1
ATOM 696 C CA . GLU A 1 90 ? -6.245 -1.420 18.051 1.00 86.81 90 GLU A CA 1
ATOM 697 C C . GLU A 1 90 ? -4.717 -1.485 17.980 1.00 86.81 90 GLU A C 1
ATOM 699 O O . GLU A 1 90 ? -4.069 -0.437 17.974 1.00 86.81 90 GLU A O 1
ATOM 704 N N . LEU A 1 91 ? -4.163 -2.688 17.783 1.00 86.69 91 LEU A N 1
ATOM 705 C CA . LEU A 1 91 ? -2.738 -2.898 17.520 1.00 86.69 91 LEU A CA 1
ATOM 706 C C . LEU A 1 91 ? -2.267 -2.130 16.280 1.00 86.69 91 LEU A C 1
ATOM 708 O O . LEU A 1 91 ? -1.280 -1.396 16.344 1.00 86.69 91 LEU A O 1
ATOM 712 N N . LEU A 1 92 ? -2.992 -2.257 15.165 1.00 84.56 92 LEU A N 1
ATOM 713 C CA . LEU A 1 92 ? -2.671 -1.541 13.932 1.00 84.56 92 LEU A CA 1
ATOM 714 C C . LEU A 1 92 ? -2.653 -0.020 14.148 1.00 84.56 92 LEU A C 1
ATOM 716 O O . LEU A 1 92 ? -1.772 0.687 13.654 1.00 84.56 92 LEU A O 1
ATOM 720 N N . ARG A 1 93 ? -3.640 0.498 14.881 1.00 86.00 93 ARG A N 1
ATOM 721 C CA . ARG A 1 93 ? -3.772 1.931 15.143 1.00 86.00 93 ARG A CA 1
ATOM 722 C C . ARG A 1 93 ? -2.664 2.440 16.061 1.00 86.00 93 ARG A C 1
ATOM 724 O O . ARG A 1 93 ? -2.144 3.524 15.807 1.00 86.00 93 ARG A O 1
ATOM 731 N N . ASP A 1 94 ? -2.288 1.681 17.085 1.00 85.06 94 ASP A N 1
ATOM 732 C CA . ASP A 1 94 ? -1.186 2.039 17.979 1.00 85.06 94 ASP A CA 1
ATOM 733 C C . ASP A 1 94 ? 0.165 2.057 17.237 1.00 85.06 94 ASP A C 1
ATOM 735 O O . ASP A 1 94 ? 0.925 3.018 17.387 1.00 85.06 94 ASP A O 1
ATOM 739 N N . GLU A 1 95 ? 0.424 1.087 16.354 1.00 80.62 95 GLU A N 1
ATOM 740 C CA . GLU A 1 95 ? 1.644 1.064 15.533 1.00 80.62 95 GLU A CA 1
ATOM 741 C C . GLU A 1 95 ? 1.697 2.245 14.559 1.00 80.62 95 GLU A C 1
ATOM 743 O O . GLU A 1 95 ? 2.695 2.965 14.491 1.00 80.62 95 GLU A O 1
ATOM 748 N N . ALA A 1 96 ? 0.618 2.490 13.812 1.00 78.25 96 ALA A N 1
ATOM 749 C CA . ALA A 1 96 ? 0.558 3.609 12.876 1.00 78.25 96 ALA A CA 1
ATOM 750 C C . ALA A 1 96 ? 0.795 4.953 13.593 1.00 78.25 96 ALA A C 1
ATOM 752 O O . ALA A 1 96 ? 1.461 5.846 13.055 1.00 78.25 96 ALA A O 1
ATOM 753 N N . VAL A 1 97 ? 0.315 5.081 14.838 1.00 79.81 97 VAL A N 1
ATOM 754 C CA . VAL A 1 97 ? 0.602 6.232 15.700 1.00 79.81 97 VAL A CA 1
ATOM 755 C C . VAL A 1 97 ? 2.088 6.339 16.028 1.00 79.81 97 VAL A C 1
ATOM 757 O O . VAL A 1 97 ? 2.669 7.417 15.871 1.00 79.81 97 VAL A O 1
ATOM 760 N N . GLU A 1 98 ? 2.707 5.259 16.502 1.00 78.94 98 GLU A N 1
ATOM 761 C CA . GLU A 1 98 ? 4.127 5.237 16.860 1.00 78.94 98 GLU A CA 1
ATOM 762 C C . GLU A 1 98 ? 5.010 5.594 15.657 1.00 78.94 98 GLU A C 1
ATOM 764 O O . GLU A 1 98 ? 5.865 6.484 15.738 1.00 78.94 98 GLU A O 1
ATOM 769 N N . ARG A 1 99 ? 4.712 4.997 14.505 1.00 73.19 99 ARG A N 1
ATOM 770 C CA . ARG A 1 99 ? 5.389 5.217 13.227 1.00 73.19 99 ARG A CA 1
ATOM 771 C C . ARG A 1 99 ? 5.303 6.651 12.733 1.00 73.19 99 ARG A C 1
ATOM 773 O O . ARG A 1 99 ? 6.321 7.259 12.396 1.00 73.19 99 ARG A O 1
ATOM 780 N N . MET A 1 100 ? 4.110 7.239 12.735 1.00 71.56 100 MET A N 1
ATOM 781 C CA . MET A 1 100 ? 3.945 8.626 12.302 1.00 71.56 100 MET A CA 1
ATOM 782 C C . MET A 1 100 ? 4.566 9.641 13.269 1.00 71.56 100 MET A C 1
ATOM 784 O O . MET A 1 100 ? 4.962 10.737 12.855 1.00 71.56 100 MET A O 1
ATOM 788 N N . ARG A 1 101 ? 4.695 9.291 14.554 1.00 73.38 101 ARG A N 1
ATOM 789 C CA . ARG A 1 101 ? 5.479 10.085 15.511 1.00 73.38 101 ARG A CA 1
ATOM 790 C C . ARG A 1 101 ? 6.974 9.968 15.239 1.00 73.38 101 ARG A C 1
ATOM 792 O O . ARG A 1 101 ? 7.660 10.988 15.281 1.00 73.38 101 ARG A O 1
ATOM 799 N N . ALA A 1 102 ? 7.469 8.767 14.946 1.00 70.38 102 ALA A N 1
ATOM 800 C CA . ALA A 1 102 ? 8.877 8.524 14.641 1.00 70.38 102 ALA A CA 1
ATOM 801 C C . ALA A 1 102 ? 9.327 9.229 13.350 1.00 70.38 102 ALA A C 1
ATOM 803 O O . ALA A 1 102 ? 10.422 9.786 13.304 1.00 70.38 102 ALA A O 1
ATOM 804 N N . SER A 1 103 ? 8.465 9.277 12.331 1.00 65.25 103 SER A N 1
ATOM 805 C CA . SER A 1 103 ? 8.745 9.954 11.059 1.00 65.25 103 SER A CA 1
ATOM 806 C C . SER A 1 103 ? 8.613 11.483 11.127 1.00 65.25 103 SER A C 1
ATOM 808 O O . SER A 1 103 ? 9.022 12.181 10.201 1.00 65.25 103 SER A O 1
ATOM 810 N N . GLY A 1 104 ? 8.054 12.027 12.215 1.00 64.81 104 GLY A N 1
ATOM 811 C CA . GLY A 1 104 ? 7.826 13.465 12.384 1.00 64.81 104 GLY A CA 1
ATOM 812 C C . GLY A 1 104 ? 6.686 14.033 11.528 1.00 64.81 104 GLY A C 1
ATOM 813 O O . GLY A 1 104 ? 6.554 15.253 11.446 1.00 64.81 104 GLY A O 1
ATOM 814 N N . PHE A 1 105 ? 5.871 13.173 10.906 1.00 59.31 105 PHE A N 1
ATOM 815 C CA . PHE A 1 105 ? 4.737 13.567 10.060 1.00 59.31 105 PHE A CA 1
ATOM 816 C C . PHE A 1 105 ? 3.429 13.781 10.840 1.00 59.31 105 PHE A C 1
ATOM 818 O O . PHE A 1 105 ? 2.524 14.441 10.335 1.00 59.31 105 PHE A O 1
ATOM 825 N N . ALA A 1 106 ? 3.303 13.249 12.059 1.00 62.34 106 ALA A N 1
ATOM 826 C CA . ALA A 1 106 ? 2.086 13.387 12.858 1.00 62.34 106 ALA A CA 1
ATOM 827 C C . ALA A 1 106 ? 1.899 14.796 13.449 1.00 62.34 106 ALA A C 1
ATOM 829 O O . ALA A 1 106 ? 2.719 15.245 14.253 1.00 62.34 106 ALA A O 1
ATOM 830 N N . GLU A 1 107 ? 0.763 15.442 13.167 1.00 61.50 107 GLU A N 1
ATOM 831 C CA . GLU A 1 107 ? 0.367 16.686 13.845 1.00 61.50 107 GLU A CA 1
ATOM 832 C C . GLU A 1 107 ? -0.184 16.418 15.270 1.00 61.50 107 GLU A C 1
ATOM 834 O O . GLU A 1 107 ? 0.021 17.246 16.162 1.00 61.50 107 GLU A O 1
ATOM 839 N N . SER A 1 108 ? -0.814 15.253 15.534 1.00 75.56 108 SER A N 1
ATOM 840 C CA . SER A 1 108 ? -1.151 14.750 16.888 1.00 75.56 108 SER A CA 1
ATOM 841 C C . SER A 1 108 ? -1.606 13.272 16.918 1.00 75.56 108 SER A C 1
ATOM 843 O O . SER A 1 108 ? -2.101 12.744 15.927 1.00 75.56 108 SER A O 1
ATOM 845 N N . GLU A 1 109 ? -1.498 12.605 18.078 1.00 78.50 109 GLU A N 1
ATOM 846 C CA . GLU A 1 109 ? -2.031 11.241 18.305 1.00 78.50 109 GLU A CA 1
ATOM 847 C C . GLU A 1 109 ? -3.562 11.170 18.172 1.00 78.50 109 GLU A C 1
ATOM 849 O O . GLU A 1 109 ? -4.102 10.190 17.668 1.00 78.50 109 GLU A O 1
ATOM 854 N N . GLU A 1 110 ? -4.270 12.220 18.593 1.00 81.75 110 GLU A N 1
ATOM 855 C CA . GLU A 1 110 ? -5.734 12.281 18.524 1.00 81.75 110 GLU A CA 1
ATOM 856 C C . GLU A 1 110 ? -6.228 12.252 17.073 1.00 81.75 110 GLU A C 1
ATOM 858 O O . GLU A 1 110 ? -7.167 11.526 16.760 1.00 81.75 110 GLU A O 1
ATOM 863 N N . GLN A 1 111 ? -5.539 12.953 16.170 1.00 74.50 111 GLN A N 1
ATOM 864 C CA . GLN A 1 111 ? -5.831 12.922 14.737 1.00 74.50 111 GLN A CA 1
ATOM 865 C C . GLN A 1 111 ? -5.605 11.532 14.137 1.00 74.50 111 GLN A C 1
ATOM 867 O O . GLN A 1 111 ? -6.467 11.026 13.424 1.00 74.50 111 GLN A O 1
ATOM 872 N N . LEU A 1 112 ? -4.509 10.866 14.504 1.00 72.19 112 LEU A N 1
ATOM 873 C CA . LEU A 1 112 ? -4.183 9.521 14.019 1.00 72.19 112 LEU A CA 1
ATOM 874 C C . LEU A 1 112 ? -5.202 8.464 14.432 1.00 72.19 112 LEU A C 1
ATOM 876 O O . LEU A 1 112 ? -5.527 7.547 13.677 1.00 72.19 112 LEU A O 1
ATOM 880 N N . ARG A 1 113 ? -5.795 8.638 15.613 1.00 82.31 113 ARG A N 1
ATOM 881 C CA . ARG A 1 113 ? -6.900 7.792 16.066 1.00 82.31 113 ARG A CA 1
ATOM 882 C C . ARG A 1 113 ? -8.220 8.062 15.337 1.00 82.31 113 ARG A C 1
ATOM 884 O O . ARG A 1 113 ? -9.148 7.273 15.484 1.00 82.31 113 ARG A O 1
ATOM 891 N N . THR A 1 114 ? -8.302 9.125 14.539 1.00 83.19 114 THR A N 1
ATOM 892 C CA . THR A 1 114 ? -9.447 9.418 13.662 1.00 83.19 114 THR A CA 1
ATOM 893 C C . THR A 1 114 ? -9.184 9.126 12.188 1.00 83.19 114 THR A C 1
ATOM 895 O O . THR A 1 114 ? -10.128 9.168 11.399 1.00 83.19 114 THR A O 1
ATOM 898 N N . GLU A 1 115 ? -7.941 8.799 11.820 1.00 81.25 115 GLU A N 1
ATOM 899 C CA . GLU A 1 115 ? -7.609 8.436 10.445 1.00 81.25 115 GLU A CA 1
ATOM 900 C C . GLU A 1 115 ? -8.354 7.159 10.030 1.00 81.25 115 GLU A C 1
ATOM 902 O O . GLU A 1 115 ? -8.577 6.251 10.856 1.00 81.25 115 GLU A O 1
ATOM 907 N N . PRO A 1 116 ? -8.774 7.088 8.757 1.00 82.75 116 PRO A N 1
ATOM 908 C CA . PRO A 1 116 ? -9.481 5.938 8.236 1.00 82.75 116 PRO A CA 1
ATOM 909 C C . PRO A 1 116 ? -8.548 4.726 8.142 1.00 82.75 116 PRO A C 1
ATOM 911 O O . PRO A 1 116 ? -7.352 4.846 7.886 1.00 82.75 116 PRO A O 1
ATOM 914 N N . LEU A 1 117 ? -9.111 3.529 8.307 1.00 80.88 117 LEU A N 1
ATOM 915 C CA . LEU A 1 117 ? -8.333 2.293 8.431 1.00 80.88 117 LEU A CA 1
ATOM 916 C C . LEU A 1 117 ? -7.435 1.987 7.235 1.00 80.88 117 LEU A C 1
ATOM 918 O O . LEU A 1 117 ? -6.325 1.501 7.424 1.00 80.88 117 LEU A O 1
ATOM 922 N N . TYR A 1 118 ? -7.888 2.280 6.015 1.00 80.00 118 TYR A N 1
ATOM 923 C CA . TYR A 1 118 ? -7.070 2.064 4.821 1.00 80.00 118 TYR A CA 1
ATOM 924 C C . TYR A 1 118 ? -5.775 2.885 4.859 1.00 80.00 118 TYR A C 1
ATOM 926 O O . TYR A 1 118 ? -4.764 2.421 4.345 1.00 80.00 118 TYR A O 1
ATOM 934 N N . GLU A 1 119 ? -5.801 4.075 5.469 1.00 79.06 119 GLU A N 1
ATOM 935 C CA . GLU A 1 119 ? -4.625 4.931 5.606 1.00 79.06 119 GLU A CA 1
ATOM 936 C C . GLU A 1 119 ? -3.662 4.310 6.619 1.00 79.06 119 GLU A C 1
ATOM 938 O O . GLU A 1 119 ? -2.473 4.219 6.348 1.00 79.06 119 GLU A O 1
ATOM 943 N N . LEU A 1 120 ? -4.172 3.771 7.732 1.00 80.06 120 LEU A N 1
ATOM 944 C CA . LEU A 1 120 ? -3.348 3.051 8.710 1.00 80.06 120 LEU A CA 1
ATOM 945 C C . LEU A 1 120 ? -2.700 1.805 8.099 1.00 80.06 120 LEU A C 1
ATOM 947 O O . LEU A 1 120 ? -1.494 1.627 8.225 1.00 80.06 120 LEU A O 1
ATOM 951 N N . VAL A 1 121 ? -3.477 0.976 7.388 1.00 79.19 121 VAL A N 1
ATOM 952 C CA . VAL A 1 121 ? -2.957 -0.192 6.655 1.00 79.19 121 VAL A CA 1
ATOM 953 C C . VAL A 1 121 ? -1.865 0.244 5.692 1.00 79.19 121 VAL A C 1
ATOM 955 O O . VAL A 1 121 ? -0.789 -0.338 5.670 1.00 79.19 121 VAL A O 1
ATOM 958 N N . TYR A 1 122 ? -2.121 1.293 4.921 1.00 75.44 122 TYR A N 1
ATOM 959 C CA . TYR A 1 122 ? -1.176 1.809 3.950 1.00 75.44 122 TYR A CA 1
ATOM 960 C C . TYR A 1 122 ? 0.130 2.283 4.602 1.00 75.44 122 TYR A C 1
ATOM 962 O O . TYR A 1 122 ? 1.198 1.831 4.196 1.00 75.44 122 TYR A O 1
ATOM 970 N N . GLN A 1 123 ? 0.067 3.099 5.658 1.00 72.44 123 GLN A N 1
ATOM 971 C CA . GLN A 1 123 ? 1.250 3.549 6.405 1.00 72.44 123 GLN A CA 1
ATOM 972 C C . GLN A 1 123 ? 2.030 2.377 7.025 1.00 72.44 123 GLN A C 1
ATOM 974 O O . GLN A 1 123 ? 3.264 2.387 7.047 1.00 72.44 123 GLN A O 1
ATOM 979 N N . THR A 1 124 ? 1.329 1.345 7.497 1.00 74.31 124 THR A N 1
ATOM 980 C CA . THR A 1 124 ? 1.960 0.136 8.035 1.00 74.31 124 THR A CA 1
ATOM 981 C C . THR A 1 124 ? 2.641 -0.684 6.942 1.00 74.31 124 THR A C 1
ATOM 983 O O . THR A 1 124 ? 3.769 -1.128 7.157 1.00 74.31 124 THR A O 1
ATOM 986 N N . LEU A 1 125 ? 2.016 -0.826 5.765 1.00 73.44 125 LEU A N 1
ATOM 987 C CA . LEU A 1 125 ? 2.573 -1.559 4.624 1.00 73.44 125 LEU A CA 1
ATOM 988 C C . LEU A 1 125 ? 3.854 -0.922 4.084 1.00 73.44 125 LEU A C 1
ATOM 990 O O . LEU A 1 125 ? 4.786 -1.648 3.784 1.00 73.44 125 LEU A O 1
ATOM 994 N N . ILE A 1 126 ? 3.903 0.406 3.961 1.00 66.56 126 ILE A N 1
ATOM 995 C CA . ILE A 1 126 ? 5.029 1.114 3.319 1.00 66.56 126 ILE A CA 1
ATOM 996 C C . ILE A 1 126 ? 6.253 1.179 4.225 1.00 66.56 126 ILE A C 1
ATOM 998 O O . ILE A 1 126 ? 7.367 1.365 3.748 1.00 66.56 126 ILE A O 1
ATOM 1002 N N . GLY A 1 127 ? 6.051 1.049 5.536 1.00 58.09 127 GLY A N 1
ATOM 1003 C CA . GLY A 1 127 ? 7.125 1.274 6.478 1.00 58.09 127 GLY A CA 1
ATOM 1004 C C . GLY A 1 127 ? 7.444 2.758 6.608 1.00 58.09 127 GLY A C 1
ATOM 1005 O O . GLY A 1 127 ? 7.776 3.459 5.659 1.00 58.09 127 GLY A O 1
ATOM 1006 N N . SER A 1 128 ? 7.346 3.281 7.821 1.00 51.06 128 SER A N 1
ATOM 1007 C CA . SER A 1 128 ? 7.585 4.694 8.120 1.00 51.06 128 SER A CA 1
ATOM 1008 C C . SER A 1 128 ? 9.077 5.035 8.164 1.00 51.06 128 SER A C 1
ATOM 1010 O O . SER A 1 128 ? 9.566 5.578 9.157 1.00 51.06 128 SER A O 1
ATOM 1012 N N . ASN A 1 129 ? 9.822 4.697 7.115 1.00 54.12 129 ASN A N 1
ATOM 1013 C CA . ASN A 1 129 ? 11.175 5.184 6.934 1.00 54.12 129 ASN A CA 1
ATOM 1014 C C . ASN A 1 129 ? 11.108 6.546 6.215 1.00 54.12 129 ASN A C 1
ATOM 1016 O O . ASN A 1 129 ? 10.689 6.599 5.060 1.00 54.12 129 ASN A O 1
ATOM 1020 N N . PRO A 1 130 ? 11.494 7.661 6.860 1.00 51.09 130 PRO A N 1
ATOM 1021 C CA . PRO A 1 130 ? 11.467 8.984 6.231 1.00 51.09 130 PRO A CA 1
ATOM 1022 C C . PRO A 1 130 ? 12.412 9.110 5.023 1.00 51.09 130 PRO A C 1
ATOM 1024 O O . PRO A 1 130 ? 12.266 10.054 4.246 1.00 51.09 130 PRO A O 1
ATOM 1027 N N . ASP A 1 131 ? 13.355 8.176 4.856 1.00 55.00 131 ASP A N 1
ATOM 1028 C CA . ASP A 1 131 ? 14.251 8.102 3.698 1.00 55.00 131 ASP A CA 1
ATOM 1029 C C . ASP A 1 131 ? 13.656 7.298 2.523 1.00 55.00 131 ASP A C 1
ATOM 1031 O O . ASP A 1 131 ? 14.255 7.241 1.444 1.00 55.00 131 ASP A O 1
ATOM 1035 N N . GLU A 1 132 ? 12.481 6.684 2.697 1.00 64.44 132 GLU A N 1
ATOM 1036 C CA . GLU A 1 132 ? 11.805 5.933 1.642 1.00 64.44 132 GLU A CA 1
ATOM 1037 C C . GLU A 1 132 ? 10.863 6.802 0.806 1.00 64.44 132 GLU A C 1
ATOM 1039 O O . GLU A 1 132 ? 10.293 7.803 1.245 1.00 64.44 132 GLU A O 1
ATOM 1044 N N . LEU A 1 133 ? 10.720 6.415 -0.463 1.00 63.06 133 LEU A N 1
ATOM 1045 C CA . LEU A 1 133 ? 9.789 7.052 -1.382 1.00 63.06 133 LEU A CA 1
ATOM 1046 C C . LEU A 1 133 ? 8.362 6.831 -0.870 1.00 63.06 133 LEU A C 1
ATOM 1048 O O . LEU A 1 133 ? 7.947 5.692 -0.677 1.00 63.06 133 LEU A O 1
ATOM 1052 N N . SER A 1 134 ? 7.583 7.905 -0.724 1.00 66.75 134 SER A N 1
ATOM 1053 C CA . SER A 1 134 ? 6.133 7.764 -0.554 1.00 66.75 134 SER A CA 1
ATOM 1054 C C . SER A 1 134 ? 5.545 7.030 -1.764 1.00 66.75 134 SER A C 1
ATOM 1056 O O . SER A 1 134 ? 6.121 7.102 -2.852 1.00 66.75 134 SER A O 1
ATOM 1058 N N . PRO A 1 135 ? 4.386 6.363 -1.675 1.00 71.44 135 PRO A N 1
ATOM 1059 C CA . PRO A 1 135 ? 3.973 5.533 -2.804 1.00 71.44 135 PRO A CA 1
ATOM 1060 C C . PRO A 1 135 ? 3.593 6.320 -4.044 1.00 71.44 135 PRO A C 1
ATOM 1062 O O . PRO A 1 135 ? 3.829 5.829 -5.140 1.00 71.44 135 PRO A O 1
ATOM 1065 N N . ILE A 1 136 ? 3.174 7.582 -3.911 1.00 71.75 136 ILE A N 1
ATOM 1066 C CA . ILE A 1 136 ? 3.047 8.480 -5.068 1.00 71.75 136 ILE A CA 1
ATOM 1067 C C . ILE A 1 136 ? 4.407 8.634 -5.768 1.00 71.75 136 ILE A C 1
ATOM 1069 O O . ILE A 1 136 ? 4.485 8.582 -6.993 1.00 71.75 136 ILE A O 1
ATOM 1073 N N . GLN A 1 137 ? 5.496 8.760 -5.003 1.00 74.06 137 GLN A N 1
ATOM 1074 C CA . GLN A 1 137 ? 6.867 8.766 -5.527 1.00 74.06 137 GLN A CA 1
ATOM 1075 C C . GLN A 1 137 ? 7.335 7.385 -6.023 1.00 74.06 137 GLN A C 1
ATOM 1077 O O . GLN A 1 137 ? 8.346 7.319 -6.716 1.00 74.06 137 GLN A O 1
ATOM 1082 N N . MET A 1 138 ? 6.613 6.306 -5.707 1.00 76.38 138 MET A N 1
ATOM 1083 C CA . MET A 1 138 ? 6.787 4.964 -6.284 1.00 76.38 138 MET A CA 1
ATOM 1084 C C . MET A 1 138 ? 5.842 4.691 -7.470 1.00 76.38 138 MET A C 1
ATOM 1086 O O . MET A 1 138 ? 5.873 3.600 -8.032 1.00 76.38 138 MET A O 1
ATOM 1090 N N . GLY A 1 139 ? 5.009 5.661 -7.867 1.00 80.19 139 GLY A N 1
ATOM 1091 C CA . GLY A 1 139 ? 4.047 5.511 -8.962 1.00 80.19 139 GLY A CA 1
ATOM 1092 C C . GLY A 1 139 ? 2.736 4.814 -8.573 1.00 80.19 139 GLY A C 1
ATOM 1093 O O . GLY A 1 139 ? 2.050 4.302 -9.457 1.00 80.19 139 GLY A O 1
ATOM 1094 N N . ILE A 1 140 ? 2.378 4.796 -7.286 1.00 81.75 140 ILE A N 1
ATOM 1095 C CA . ILE A 1 140 ? 1.165 4.185 -6.722 1.00 81.75 140 ILE A CA 1
ATOM 1096 C C . ILE A 1 140 ? 0.317 5.239 -5.986 1.00 81.75 140 ILE A C 1
ATOM 1098 O O . ILE A 1 140 ? 0.820 6.024 -5.188 1.00 81.75 140 ILE A O 1
ATOM 1102 N N . GLU A 1 141 ? -0.996 5.217 -6.195 1.00 83.62 141 GLU A N 1
ATOM 1103 C CA . GLU A 1 141 ? -1.989 6.008 -5.457 1.00 83.62 141 GLU A CA 1
ATOM 1104 C C . GLU A 1 141 ? -3.119 5.099 -4.941 1.00 83.62 141 GLU A C 1
ATOM 1106 O O . GLU A 1 141 ? -3.462 4.112 -5.587 1.00 83.62 141 GLU A O 1
ATOM 1111 N N . ILE A 1 142 ? -3.751 5.419 -3.807 1.00 79.81 142 ILE A N 1
ATOM 1112 C CA . ILE A 1 142 ? -4.977 4.725 -3.381 1.00 79.81 142 ILE A CA 1
ATOM 1113 C C . ILE A 1 142 ? -6.161 5.249 -4.197 1.00 79.81 142 ILE A C 1
ATOM 1115 O O . ILE A 1 142 ? -6.525 6.418 -4.111 1.00 79.81 142 ILE A O 1
ATOM 1119 N N . GLY A 1 143 ? -6.796 4.374 -4.976 1.00 77.50 143 GLY A N 1
ATOM 1120 C CA . GLY A 1 143 ? -7.962 4.735 -5.779 1.00 77.50 143 GLY A CA 1
ATOM 1121 C C . GLY A 1 143 ? -9.272 4.697 -4.997 1.00 77.50 143 GLY A C 1
ATOM 1122 O O . GLY A 1 143 ? -10.057 5.642 -5.033 1.00 77.50 143 GLY A O 1
ATOM 1123 N N . SER A 1 144 ? -9.538 3.583 -4.322 1.00 82.00 144 SER A N 1
ATOM 1124 C CA . SER A 1 144 ? -10.754 3.374 -3.531 1.00 82.00 144 SER A CA 1
ATOM 1125 C C . SER A 1 144 ? -10.536 2.273 -2.510 1.00 82.00 144 SER A C 1
ATOM 1127 O O . SER A 1 144 ? -9.667 1.428 -2.692 1.00 82.00 144 SER A O 1
ATOM 1129 N N . TRP A 1 145 ? -11.364 2.232 -1.476 1.00 85.19 145 TRP A N 1
ATOM 1130 C CA . TRP A 1 145 ? -11.373 1.136 -0.518 1.00 85.19 145 TRP A CA 1
ATOM 1131 C C . TRP A 1 145 ? -12.807 0.813 -0.100 1.00 85.19 145 TRP A C 1
ATOM 1133 O O . TRP A 1 145 ? -13.729 1.611 -0.296 1.00 85.19 145 TRP A O 1
ATOM 1143 N N . THR A 1 146 ? -13.024 -0.383 0.432 1.00 82.88 146 THR A N 1
ATOM 1144 C CA . THR A 1 146 ? -14.322 -0.807 0.957 1.00 82.88 146 THR A CA 1
ATOM 1145 C C . THR A 1 146 ? -14.121 -1.709 2.161 1.00 82.88 146 THR A C 1
ATOM 1147 O O . THR A 1 146 ? -13.429 -2.721 2.078 1.00 82.88 146 THR A O 1
ATOM 1150 N N . GLU A 1 147 ? -14.753 -1.346 3.272 1.00 82.25 147 GLU A N 1
ATOM 1151 C CA . GLU A 1 147 ? -14.839 -2.190 4.458 1.00 82.25 147 GLU A CA 1
ATOM 1152 C C . GLU A 1 147 ? -15.890 -3.272 4.255 1.00 82.25 147 GLU A C 1
ATOM 1154 O O . GLU A 1 147 ? -17.062 -3.001 3.978 1.00 82.25 147 GLU A O 1
ATOM 1159 N N . ILE A 1 148 ? -15.453 -4.516 4.390 1.00 78.19 148 ILE A N 1
ATOM 1160 C CA . ILE A 1 148 ? -16.301 -5.690 4.342 1.00 78.19 148 ILE A CA 1
ATOM 1161 C C . ILE A 1 148 ? -16.440 -6.165 5.783 1.00 78.19 148 ILE A C 1
ATOM 1163 O O . ILE A 1 148 ? -15.547 -6.794 6.362 1.00 78.19 148 ILE A O 1
ATOM 1167 N N . GLN A 1 149 ? -17.590 -5.842 6.370 1.00 69.94 149 GLN A N 1
ATOM 1168 C CA . GLN A 1 149 ? -17.960 -6.391 7.665 1.00 69.94 149 GLN A CA 1
ATOM 1169 C C . GLN A 1 149 ? -18.078 -7.913 7.542 1.00 69.94 149 GLN A C 1
ATOM 1171 O O . GLN A 1 149 ? -18.650 -8.395 6.554 1.00 69.94 149 GLN A O 1
ATOM 1176 N N . PRO A 1 150 ? -17.578 -8.689 8.520 1.00 57.25 150 PRO A N 1
ATOM 1177 C CA . PRO A 1 150 ? -17.887 -10.106 8.572 1.00 57.25 150 PRO A CA 1
ATOM 1178 C C . PRO A 1 150 ? -19.409 -10.239 8.580 1.00 57.25 150 PRO A C 1
ATOM 1180 O O . PRO A 1 150 ? -20.092 -9.628 9.404 1.00 57.25 150 PRO A O 1
ATOM 1183 N N . THR A 1 151 ? -19.959 -10.991 7.626 1.00 54.47 151 THR A N 1
ATOM 1184 C CA . THR A 1 151 ? -21.384 -11.314 7.668 1.00 54.47 151 THR A CA 1
ATOM 1185 C C . THR A 1 151 ? -21.603 -12.046 8.989 1.00 54.47 151 THR A C 1
ATOM 1187 O O . THR A 1 151 ? -20.901 -13.034 9.222 1.00 54.47 151 THR A O 1
ATOM 1190 N N . PRO A 1 152 ? -22.493 -11.582 9.886 1.00 53.66 152 PRO A N 1
ATOM 1191 C CA . PRO A 1 152 ? -22.749 -12.310 11.115 1.00 53.66 152 PRO A CA 1
ATOM 1192 C C . PRO A 1 152 ? -23.177 -13.716 10.716 1.00 53.66 152 PRO A C 1
ATOM 1194 O O . PRO A 1 152 ? -24.120 -13.868 9.939 1.00 53.66 152 PRO A O 1
ATOM 1197 N N . THR A 1 153 ? -22.478 -14.736 11.204 1.00 56.47 153 THR A N 1
ATOM 1198 C CA . THR A 1 153 ? -22.804 -16.137 10.913 1.00 56.47 153 THR A CA 1
ATOM 1199 C C . THR A 1 153 ? -24.284 -16.423 11.209 1.00 56.47 153 THR A C 1
ATOM 1201 O O . THR A 1 153 ? -24.937 -17.123 10.443 1.00 56.47 153 THR A O 1
ATOM 1204 N N . GLU A 1 154 ? -24.853 -15.761 12.223 1.00 50.56 154 GLU A N 1
ATOM 1205 C CA . GLU A 1 154 ? -26.285 -15.800 12.556 1.00 50.56 154 GLU A CA 1
ATOM 1206 C C . GLU A 1 154 ? -27.201 -15.247 11.447 1.00 50.56 154 GLU A C 1
ATOM 1208 O O . GLU A 1 154 ? -28.249 -15.826 11.182 1.00 50.56 154 GLU A O 1
ATOM 1213 N N . ALA A 1 155 ? -26.807 -14.181 10.741 1.00 49.69 155 ALA A N 1
ATOM 1214 C CA . ALA A 1 155 ? -27.592 -13.624 9.633 1.00 49.69 155 ALA A CA 1
ATOM 1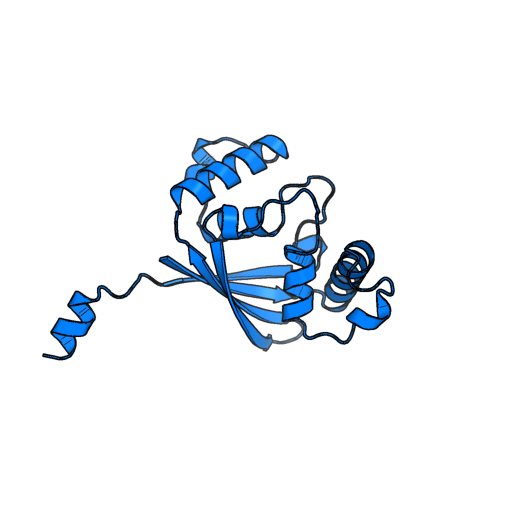215 C C . ALA A 1 155 ? -27.573 -14.531 8.389 1.00 49.69 155 ALA A C 1
ATOM 1217 O O . ALA A 1 155 ? -28.504 -14.508 7.584 1.00 49.69 155 ALA A O 1
ATOM 1218 N N . LEU A 1 156 ? -26.515 -15.333 8.229 1.00 41.72 156 LEU A N 1
ATOM 1219 C CA . LEU A 1 156 ? -26.415 -16.338 7.173 1.00 41.72 156 LEU A CA 1
ATOM 1220 C C . LEU A 1 156 ? -27.251 -17.586 7.506 1.00 41.72 156 LEU A C 1
ATOM 1222 O O . LEU A 1 156 ? -27.882 -18.150 6.615 1.00 41.72 156 LEU A O 1
ATOM 1226 N N . GLU A 1 157 ? -27.277 -18.000 8.777 1.00 49.56 157 GLU A N 1
ATOM 1227 C CA . GLU A 1 157 ? -28.082 -19.131 9.254 1.00 49.56 157 GLU A CA 1
ATOM 1228 C C . GLU A 1 157 ? -29.586 -18.825 9.235 1.00 49.56 157 GLU A C 1
ATOM 1230 O O . GLU A 1 157 ? -30.357 -19.658 8.765 1.00 49.56 157 GLU A O 1
ATOM 1235 N N . GLU A 1 158 ? -30.005 -17.621 9.641 1.00 45.75 158 GLU A N 1
ATOM 1236 C CA . GLU A 1 158 ? -31.418 -17.205 9.632 1.00 45.75 158 GLU A CA 1
ATOM 1237 C C . GLU A 1 158 ? -31.973 -17.035 8.202 1.00 45.75 158 GLU A C 1
ATOM 1239 O O . GLU A 1 158 ? -33.141 -17.316 7.942 1.00 45.75 158 GLU A O 1
ATOM 1244 N N . ALA A 1 159 ? -31.131 -16.637 7.240 1.00 44.22 159 ALA A N 1
ATOM 1245 C CA . ALA A 1 159 ? -31.513 -16.524 5.830 1.00 44.22 159 ALA A CA 1
ATOM 1246 C C . ALA A 1 159 ? -31.630 -17.880 5.099 1.00 44.22 159 ALA A C 1
ATOM 1248 O O . ALA A 1 159 ? -32.184 -17.935 3.997 1.00 44.22 159 ALA A O 1
ATOM 1249 N N . LEU A 1 160 ? -31.095 -18.960 5.681 1.00 45.03 160 LEU A N 1
ATOM 1250 C CA . LEU A 1 160 ? -31.103 -20.319 5.121 1.00 45.03 160 LEU A CA 1
ATOM 1251 C C . LEU A 1 160 ? -32.105 -21.264 5.819 1.00 45.03 160 LEU A C 1
ATOM 1253 O O . LEU A 1 160 ? -32.232 -22.417 5.394 1.00 45.03 160 LEU A O 1
ATOM 1257 N N . SER A 1 161 ? -32.813 -20.787 6.850 1.00 45.22 161 SER A N 1
ATOM 1258 C CA . SER A 1 161 ? -33.864 -21.496 7.608 1.00 45.22 161 SER A CA 1
ATOM 1259 C C . SER A 1 161 ? -35.280 -21.058 7.238 1.00 45.22 161 SER A C 1
ATOM 1261 O O . SER A 1 161 ? -36.164 -21.946 7.184 1.00 45.22 161 SER A O 1
#

Organism: NCBI:txid2182384

Sequence (161 aa):
MKLLITLNVIDEALLRDVASNRMANSGFESEPELHRGKPLHDLAFEALYGSNDDMASPDEFGIEIQDWTDAGSFGDIVKLLIDVQIDDEELLRDEAVERMRASGFAESEEQLRTEPLYELVYQTLIGSNPDELSPIQMGIEIGSWTEIQPTPTEALEEALS

Foldseek 3Di:
DKKKWKKKQQDLVLLLQQLLCLCLVQPVHPGSVVSSPDDSQNSVLSNQAGHDPPADHVVNQQKDWDDKDFPQDDPSITMIIIMIGGPDQPSLLVVLLVLCVVLVNDPDSVVSVVDDSVVSSSCSRNGSDNPGQDVVSSRMDTDDMDDDDDDPVVNVVVVVD